Protein AF-A0AAE4Q271-F1 (afdb_monomer_lite)

Foldseek 3Di:
DVCVQVVQQVLCVVVVHDRLQDPQNVVQVVQCVVVVVVCVVVPNDDDDGDRPVVPCVVPDDRDPPPDPSD

Secondary structure (DSSP, 8-state):
-HHHHHHHHHHHHHTTPPPSS-HHHHHHHHTHHHHHHHHHHTTS---PPP-TTTTGGGTPPP-TTSSS--

Radius of gyration: 15.92 Å; chains: 1; bounding box: 38×26×40 Å

Sequence (70 aa):
MDWFVIHAFVEALKAKAPMPIDIYDALAWSAITPLSEQSIAEGNRTLDFPDFTRGQWRTRKPIFALNDAY

Organism: NCBI:txid332186

pLDDT: mean 93.55, std 5.09, range [63.06, 97.62]

InterPro domains:
  IPR049303 Glycosyl hydrolase 109, C-terminal domain [PF21252] (1-58)

Structure (mmCIF, N/CA/C/O backbone):
data_AF-A0AAE4Q271-F1
#
_entry.id   AF-A0AAE4Q271-F1
#
loop_
_atom_site.group_PDB
_atom_site.id
_atom_site.type_symbol
_atom_site.label_atom_id
_atom_site.label_alt_id
_atom_site.label_comp_id
_atom_site.label_asym_id
_atom_site.label_entity_id
_atom_site.label_seq_id
_atom_site.pdbx_PDB_ins_code
_atom_site.Cartn_x
_atom_site.Cartn_y
_atom_site.Cartn_z
_atom_site.occupancy
_atom_site.B_iso_or_equiv
_atom_site.auth_seq_id
_atom_site.auth_comp_id
_atom_site.auth_asym_id
_atom_site.auth_atom_id
_atom_site.pdbx_PDB_model_num
ATOM 1 N N . MET A 1 1 ? 14.960 11.177 2.517 1.00 63.06 1 MET A N 1
ATOM 2 C CA . MET A 1 1 ? 14.155 9.936 2.487 1.00 63.06 1 MET A CA 1
ATOM 3 C C . MET A 1 1 ? 13.227 9.959 1.273 1.00 63.06 1 MET A C 1
ATOM 5 O O . MET A 1 1 ? 13.145 8.977 0.554 1.00 63.06 1 MET A O 1
ATOM 9 N N . ASP A 1 2 ? 12.676 11.129 0.957 1.00 90.94 2 ASP A N 1
ATOM 10 C CA . ASP A 1 2 ? 11.745 11.392 -0.149 1.00 90.94 2 ASP A CA 1
ATOM 11 C C . ASP A 1 2 ? 12.326 11.153 -1.549 1.00 90.94 2 ASP A C 1
ATOM 13 O O . ASP A 1 2 ? 11.602 10.717 -2.440 1.00 90.94 2 ASP A O 1
ATOM 17 N N . TRP A 1 3 ? 13.634 11.388 -1.745 1.00 93.50 3 TRP A N 1
ATOM 18 C CA . TRP A 1 3 ? 14.283 11.187 -3.047 1.00 93.50 3 TRP A CA 1
ATOM 19 C C . TRP A 1 3 ? 14.079 9.765 -3.576 1.00 93.50 3 TRP A C 1
ATOM 21 O O . TRP A 1 3 ? 13.635 9.620 -4.704 1.00 93.50 3 TRP A O 1
ATOM 31 N N . PHE A 1 4 ? 14.311 8.734 -2.756 1.00 92.25 4 PHE A N 1
ATOM 32 C CA . PHE A 1 4 ? 14.191 7.334 -3.183 1.00 92.25 4 PHE A CA 1
ATOM 33 C C . PHE A 1 4 ? 12.754 6.963 -3.557 1.00 92.25 4 PHE A C 1
ATOM 35 O O . PHE A 1 4 ? 12.532 6.290 -4.555 1.00 92.25 4 PHE A O 1
ATOM 42 N N . VAL A 1 5 ? 11.766 7.437 -2.793 1.00 92.44 5 VAL A N 1
ATOM 43 C CA . VAL A 1 5 ? 10.349 7.133 -3.053 1.00 92.44 5 VAL A CA 1
ATOM 44 C C . VAL A 1 5 ? 9.884 7.791 -4.353 1.00 92.44 5 VAL 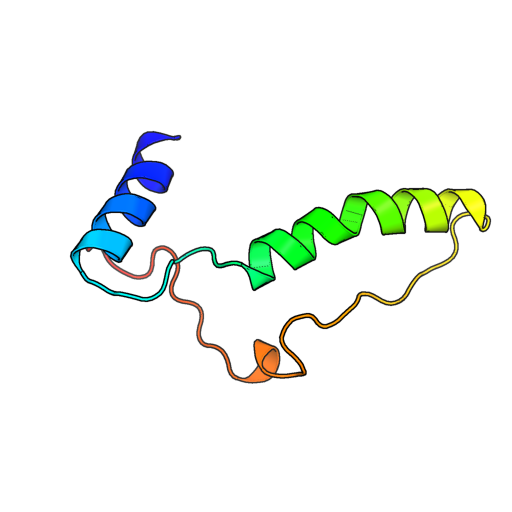A C 1
ATOM 46 O O . VAL A 1 5 ? 9.253 7.145 -5.189 1.00 92.44 5 VAL A O 1
ATOM 49 N N . ILE A 1 6 ? 10.227 9.068 -4.550 1.00 94.19 6 ILE A N 1
ATOM 50 C CA . ILE A 1 6 ? 9.856 9.808 -5.761 1.00 94.19 6 ILE A CA 1
ATOM 51 C C . ILE A 1 6 ? 10.627 9.270 -6.974 1.00 94.19 6 ILE A C 1
ATOM 53 O O . ILE A 1 6 ? 10.038 9.091 -8.038 1.00 94.19 6 ILE A O 1
ATOM 57 N N . HIS A 1 7 ? 11.918 8.969 -6.817 1.00 93.81 7 HIS A N 1
ATOM 58 C CA . HIS A 1 7 ? 12.750 8.366 -7.858 1.00 93.81 7 HIS A CA 1
ATOM 59 C C . HIS A 1 7 ? 12.184 7.014 -8.307 1.00 93.81 7 HIS A C 1
ATOM 61 O O . HIS A 1 7 ? 11.925 6.834 -9.494 1.00 93.81 7 HIS A O 1
ATOM 67 N N . ALA A 1 8 ? 11.868 6.119 -7.364 1.00 93.44 8 ALA A N 1
ATOM 68 C CA . ALA A 1 8 ? 11.249 4.825 -7.645 1.00 93.44 8 ALA A CA 1
ATOM 69 C C . ALA A 1 8 ? 9.929 4.947 -8.411 1.00 93.44 8 ALA A C 1
ATOM 71 O O . ALA A 1 8 ? 9.690 4.204 -9.364 1.00 93.44 8 ALA A O 1
ATOM 72 N N . PHE A 1 9 ? 9.085 5.910 -8.036 1.00 93.44 9 PHE A N 1
ATOM 73 C CA . PHE A 1 9 ? 7.832 6.176 -8.736 1.00 93.44 9 PHE A CA 1
ATOM 74 C C . PHE A 1 9 ? 8.064 6.634 -10.184 1.00 93.44 9 PHE A C 1
ATOM 76 O O . PHE A 1 9 ? 7.434 6.125 -11.114 1.00 93.44 9 PHE A O 1
ATOM 83 N N . VAL A 1 10 ? 8.986 7.579 -10.392 1.00 94.62 10 VAL A N 1
ATOM 84 C CA . VAL A 1 10 ? 9.292 8.124 -11.722 1.00 94.62 10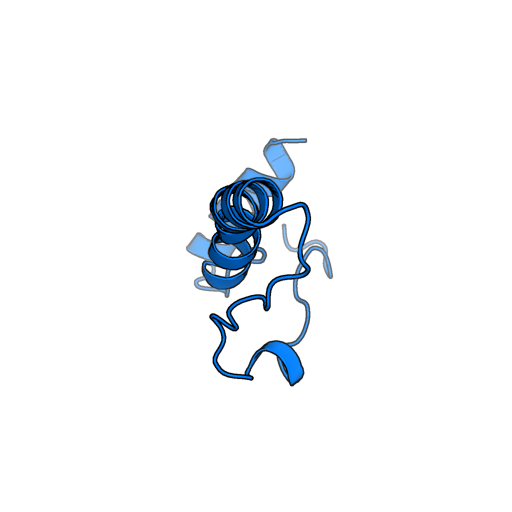 VAL A CA 1
ATOM 85 C C . VAL A 1 10 ? 9.955 7.076 -12.619 1.00 94.62 10 VAL A C 1
ATOM 87 O O . VAL A 1 10 ? 9.569 6.946 -13.783 1.00 94.62 10 VAL A O 1
ATOM 90 N N . GLU A 1 11 ? 10.908 6.297 -12.106 1.00 94.69 11 GLU A N 1
ATOM 91 C CA . GLU A 1 11 ? 11.579 5.250 -12.884 1.00 94.69 11 GLU A CA 1
ATOM 92 C C . GLU A 1 11 ? 10.626 4.107 -13.250 1.00 94.69 11 GLU A C 1
ATOM 94 O O . GLU A 1 11 ? 10.594 3.691 -14.412 1.00 94.69 11 GLU A O 1
ATOM 99 N N . ALA A 1 12 ? 9.766 3.665 -12.324 1.00 93.69 12 ALA A N 1
ATOM 100 C CA . ALA A 1 12 ? 8.732 2.676 -12.629 1.00 93.69 12 ALA A CA 1
ATOM 101 C C . ALA A 1 12 ? 7.767 3.177 -13.719 1.00 93.69 12 ALA A C 1
ATOM 103 O O . ALA A 1 12 ? 7.437 2.432 -14.648 1.00 93.69 12 ALA A O 1
ATOM 104 N N . LEU A 1 13 ? 7.381 4.460 -13.670 1.00 94.75 13 LEU A N 1
ATOM 105 C CA . LEU A 1 13 ? 6.537 5.085 -14.690 1.00 94.75 13 LEU A CA 1
ATOM 106 C C . LEU A 1 13 ? 7.217 5.115 -16.066 1.00 94.75 13 LEU A C 1
ATOM 108 O O . LEU A 1 13 ? 6.607 4.716 -17.061 1.00 94.75 13 LEU A O 1
ATOM 112 N N . LYS A 1 14 ? 8.483 5.550 -16.134 1.00 95.94 14 LYS A N 1
ATOM 113 C CA . LYS A 1 14 ? 9.274 5.588 -17.379 1.00 95.94 14 LYS A CA 1
ATOM 114 C C . LYS A 1 14 ? 9.437 4.196 -17.988 1.00 95.94 14 LYS A C 1
ATOM 116 O O . LYS A 1 14 ? 9.305 4.039 -19.201 1.00 95.94 14 LYS A O 1
ATOM 121 N N . ALA A 1 15 ? 9.692 3.192 -17.151 1.00 94.19 15 ALA A N 1
ATOM 122 C CA . ALA A 1 15 ? 9.889 1.806 -17.565 1.00 94.19 15 ALA A CA 1
ATOM 123 C C . ALA A 1 15 ? 8.581 1.063 -17.896 1.00 94.19 15 ALA A C 1
ATOM 125 O O . ALA A 1 15 ? 8.638 -0.078 -18.355 1.00 94.19 15 ALA A O 1
ATOM 126 N N . LYS A 1 16 ? 7.407 1.677 -17.665 1.00 94.31 16 LYS A N 1
ATOM 127 C CA . LYS A 1 16 ? 6.094 1.001 -17.705 1.00 94.31 16 LYS A CA 1
ATOM 128 C C . LYS A 1 16 ? 6.070 -0.262 -16.829 1.00 94.31 16 LYS A C 1
ATOM 130 O O . LYS A 1 16 ? 5.423 -1.253 -17.168 1.00 94.31 16 LYS A O 1
ATOM 135 N N . ALA A 1 17 ? 6.805 -0.227 -15.721 1.00 92.12 17 ALA A N 1
ATOM 136 C CA . ALA A 1 17 ? 6.887 -1.309 -14.755 1.00 92.12 17 ALA A CA 1
ATOM 137 C C . ALA A 1 17 ? 5.776 -1.171 -13.697 1.00 92.12 17 ALA A C 1
ATOM 139 O O . ALA A 1 17 ? 5.232 -0.079 -13.507 1.00 92.12 17 ALA A O 1
ATOM 140 N N . PRO A 1 18 ? 5.423 -2.258 -12.988 1.00 92.19 18 PRO A N 1
ATOM 141 C CA . PRO A 1 18 ? 4.547 -2.165 -11.827 1.00 92.19 18 PRO A CA 1
ATOM 142 C C . PRO A 1 18 ? 5.130 -1.214 -10.776 1.00 92.19 18 PRO A C 1
ATOM 144 O O . PRO A 1 18 ? 6.328 -1.258 -10.492 1.00 92.19 18 PRO A O 1
ATOM 147 N N . MET A 1 19 ? 4.276 -0.375 -10.188 1.00 93.00 19 MET A N 1
ATOM 148 C CA . MET A 1 19 ? 4.684 0.513 -9.101 1.00 93.00 19 MET A CA 1
ATOM 149 C C . MET A 1 19 ? 5.079 -0.312 -7.865 1.00 93.00 19 MET A C 1
ATOM 151 O O . MET A 1 19 ? 4.338 -1.233 -7.514 1.00 93.00 19 MET A O 1
ATOM 155 N N . PRO A 1 20 ? 6.201 0.002 -7.188 1.00 92.06 20 PRO A N 1
ATOM 156 C CA . PRO A 1 20 ? 6.633 -0.729 -5.994 1.00 92.06 20 PRO A CA 1
ATOM 157 C C . PRO A 1 20 ? 5.645 -0.671 -4.822 1.00 92.06 20 PRO A C 1
ATOM 159 O O . PRO A 1 20 ? 5.542 -1.637 -4.073 1.00 92.06 20 PRO A O 1
ATOM 162 N N . ILE A 1 21 ? 4.942 0.457 -4.682 1.00 93.75 21 ILE A N 1
ATOM 163 C CA . ILE A 1 21 ? 3.792 0.646 -3.792 1.00 93.75 21 ILE A CA 1
ATOM 164 C C . ILE A 1 21 ? 2.617 0.972 -4.707 1.00 93.75 21 ILE A C 1
ATOM 166 O O . ILE A 1 21 ? 2.663 1.977 -5.424 1.00 93.75 21 ILE A O 1
A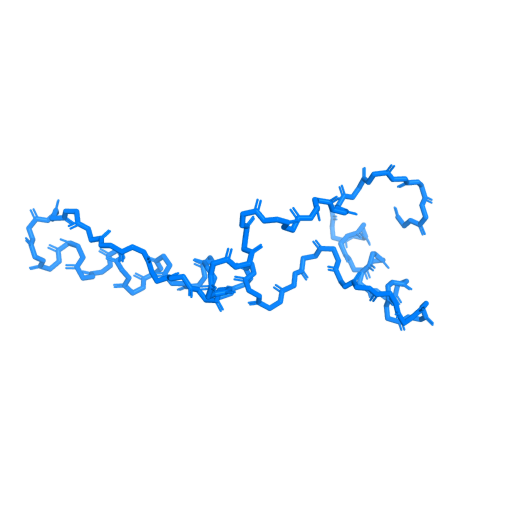TOM 170 N N . ASP A 1 22 ? 1.603 0.113 -4.733 1.00 93.44 22 ASP A N 1
ATOM 171 C CA . ASP A 1 22 ? 0.490 0.252 -5.667 1.00 93.44 22 ASP A CA 1
ATOM 172 C C . ASP A 1 22 ? -0.806 0.744 -5.006 1.00 93.44 22 ASP A C 1
ATOM 174 O O . ASP A 1 22 ? -0.861 1.100 -3.827 1.00 93.44 22 ASP A O 1
ATOM 178 N N . ILE A 1 23 ? -1.873 0.822 -5.804 1.00 94.38 23 ILE A N 1
ATOM 179 C CA . ILE A 1 23 ? -3.171 1.314 -5.340 1.00 94.38 23 ILE A CA 1
ATOM 180 C C . ILE A 1 23 ? -3.771 0.446 -4.229 1.00 94.38 23 ILE A C 1
ATOM 182 O O . ILE A 1 23 ? -4.474 0.969 -3.368 1.00 94.38 23 ILE A O 1
ATOM 186 N N . TYR A 1 24 ? -3.513 -0.863 -4.221 1.00 95.81 24 TYR A N 1
ATOM 187 C CA . TYR A 1 24 ? -4.072 -1.756 -3.212 1.00 95.81 24 TYR A CA 1
ATOM 188 C C . TYR A 1 24 ? -3.386 -1.554 -1.865 1.00 95.81 24 TYR A C 1
ATOM 190 O O . TYR A 1 24 ? -4.072 -1.561 -0.843 1.00 95.81 24 TYR A O 1
ATOM 198 N N . ASP A 1 25 ? -2.076 -1.297 -1.868 1.00 94.69 25 ASP A N 1
ATOM 199 C CA . ASP A 1 25 ? -1.331 -0.931 -0.661 1.00 94.69 25 ASP A CA 1
ATOM 200 C C . ASP A 1 25 ? -1.869 0.387 -0.080 1.00 94.69 25 ASP A C 1
ATOM 202 O O . ASP A 1 25 ? -2.211 0.468 1.101 1.00 94.69 25 ASP A O 1
ATOM 206 N N . ALA A 1 26 ? -2.051 1.400 -0.937 1.00 95.06 26 ALA A N 1
ATOM 207 C CA . ALA A 1 26 ? -2.594 2.695 -0.533 1.00 95.06 26 ALA A CA 1
ATOM 208 C C . ALA A 1 26 ? -4.021 2.590 0.035 1.00 95.06 26 ALA A C 1
ATOM 210 O O . ALA A 1 26 ? -4.340 3.242 1.032 1.00 95.06 26 ALA A O 1
ATOM 211 N N . LEU A 1 27 ? -4.881 1.758 -0.565 1.00 96.12 27 LEU A N 1
ATOM 212 C CA . LEU A 1 27 ? -6.236 1.500 -0.069 1.00 96.12 27 LEU A CA 1
ATOM 213 C C . LEU A 1 27 ? -6.224 0.750 1.265 1.00 96.12 27 LEU A C 1
ATOM 215 O O . LEU A 1 27 ? -6.962 1.126 2.174 1.00 96.12 27 LEU A O 1
ATOM 219 N N . ALA A 1 28 ? -5.371 -0.267 1.406 1.00 96.00 28 ALA A N 1
ATOM 220 C CA . ALA A 1 28 ? -5.229 -1.013 2.651 1.00 96.00 28 ALA A CA 1
ATOM 221 C C . ALA A 1 28 ? -4.799 -0.098 3.808 1.00 96.00 28 ALA A C 1
ATOM 223 O O . ALA A 1 28 ? -5.378 -0.160 4.890 1.00 96.00 28 ALA A O 1
ATOM 224 N N . TRP A 1 29 ? -3.846 0.808 3.580 1.00 96.75 29 TRP A N 1
ATOM 225 C CA . TRP A 1 29 ? -3.430 1.772 4.603 1.00 96.75 29 TRP A CA 1
ATOM 226 C C . TRP A 1 29 ? -4.510 2.810 4.897 1.00 96.75 29 TRP A C 1
ATOM 228 O O . TRP A 1 29 ? -4.768 3.123 6.056 1.00 96.75 29 TRP A O 1
ATOM 238 N N . SER A 1 30 ? -5.189 3.300 3.860 1.00 96.88 30 SER A N 1
ATOM 239 C CA . SER A 1 30 ? -6.253 4.298 4.011 1.00 96.88 30 SER A CA 1
ATOM 240 C C . SER A 1 30 ? -7.485 3.742 4.732 1.00 96.88 30 SER A C 1
ATOM 242 O O . SER A 1 30 ? -8.193 4.493 5.395 1.00 96.88 30 SER A O 1
ATOM 244 N N . ALA A 1 31 ? -7.732 2.430 4.653 1.00 96.75 31 ALA A N 1
ATOM 245 C CA . ALA A 1 31 ? -8.818 1.768 5.370 1.00 96.75 31 ALA A CA 1
ATOM 246 C C . ALA A 1 31 ? -8.615 1.744 6.895 1.00 96.75 31 ALA A C 1
ATOM 248 O O . ALA A 1 31 ? -9.592 1.611 7.629 1.00 96.75 31 ALA A O 1
ATOM 249 N N . ILE A 1 32 ? -7.381 1.919 7.389 1.00 96.88 32 ILE A N 1
ATOM 250 C CA . ILE A 1 32 ? -7.092 1.935 8.831 1.00 96.88 32 ILE A CA 1
ATOM 251 C C . ILE A 1 32 ? -7.859 3.063 9.523 1.00 96.88 32 ILE A C 1
ATOM 253 O O . ILE A 1 32 ? -8.444 2.832 10.577 1.00 96.88 32 ILE A O 1
ATOM 257 N N . THR A 1 33 ? -7.900 4.261 8.934 1.00 97.25 33 THR A N 1
ATOM 258 C CA . THR A 1 33 ? -8.567 5.425 9.534 1.00 97.25 33 THR A CA 1
ATOM 259 C C . THR A 1 33 ? -10.051 5.165 9.833 1.00 97.25 33 THR A C 1
ATOM 261 O O . THR A 1 33 ? -10.399 5.156 11.015 1.00 97.25 33 THR A O 1
ATOM 264 N N . PRO A 1 34 ? -10.921 4.858 8.849 1.00 96.88 34 PRO A N 1
ATOM 265 C CA . PRO A 1 34 ? -12.340 4.630 9.123 1.00 96.88 34 PRO A CA 1
ATOM 266 C C . PRO A 1 34 ? -12.591 3.385 9.986 1.00 96.88 34 PRO A C 1
ATOM 268 O O . PRO A 1 34 ? -13.494 3.391 10.820 1.00 96.88 34 PRO A O 1
ATOM 271 N N . LEU A 1 35 ? -11.787 2.324 9.840 1.00 96.88 35 LEU A N 1
ATOM 272 C CA . LEU A 1 35 ? -11.931 1.125 10.673 1.00 96.88 35 LEU A CA 1
ATOM 273 C C . LEU A 1 35 ? -11.546 1.396 12.130 1.00 96.88 35 LEU A C 1
ATOM 275 O O . LEU A 1 35 ? -12.180 0.872 13.042 1.00 96.88 35 LEU A O 1
ATOM 279 N N . SER A 1 36 ? -10.538 2.232 12.373 1.00 96.69 36 SER A N 1
ATOM 280 C CA . SER A 1 36 ? -10.159 2.607 13.736 1.00 96.69 36 SER A CA 1
ATOM 281 C C . SER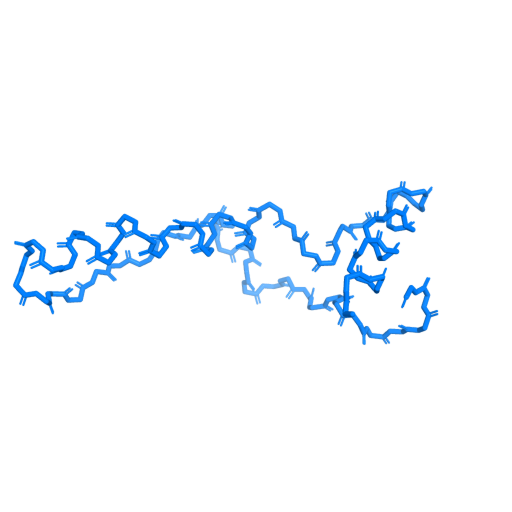 A 1 36 ? -11.251 3.438 14.416 1.00 96.69 36 SER A C 1
ATOM 283 O O . SER A 1 36 ? -11.613 3.152 15.556 1.00 96.69 36 SER A O 1
ATOM 285 N N . GLU A 1 37 ? -11.853 4.388 13.695 1.00 97.62 37 GLU A N 1
ATOM 286 C CA . GLU A 1 37 ? -12.995 5.174 14.174 1.00 97.62 37 GLU A CA 1
ATOM 287 C C . GLU A 1 37 ? -14.199 4.281 14.492 1.00 97.62 37 GLU A C 1
ATOM 289 O O . GLU A 1 37 ? -14.790 4.393 15.569 1.00 97.62 37 GLU A O 1
ATOM 294 N N . GLN A 1 38 ? -14.526 3.343 13.598 1.00 97.12 38 GLN A N 1
ATOM 295 C CA . GLN A 1 38 ? -15.617 2.396 13.812 1.00 97.12 38 GLN A CA 1
ATOM 296 C C . GLN A 1 38 ? -15.343 1.469 15.005 1.00 97.12 38 GLN A C 1
ATOM 298 O O . GLN A 1 38 ? -16.238 1.234 15.815 1.00 97.12 38 GLN A O 1
ATOM 303 N N . SER A 1 39 ? -14.112 0.973 15.160 1.00 97.38 39 SER A N 1
ATOM 304 C CA . SER A 1 39 ? -13.735 0.107 16.283 1.00 97.38 39 SER A CA 1
ATOM 305 C C . SER A 1 39 ? -13.939 0.821 17.619 1.00 97.38 39 SER A C 1
ATOM 307 O O . SER A 1 39 ? -14.548 0.256 18.528 1.00 97.38 39 SER A O 1
ATOM 309 N N . ILE A 1 40 ? -13.512 2.084 17.718 1.00 97.44 40 ILE A N 1
ATOM 310 C CA . ILE A 1 40 ? -13.710 2.916 18.912 1.00 97.44 40 ILE A CA 1
ATOM 311 C C . ILE A 1 40 ? -15.206 3.128 19.180 1.00 97.44 40 ILE A C 1
ATOM 313 O O . ILE A 1 40 ? -15.654 2.946 20.313 1.00 97.44 40 ILE A O 1
ATOM 317 N N . ALA A 1 41 ? -15.990 3.456 18.147 1.00 97.19 41 ALA A N 1
ATOM 318 C CA . ALA A 1 41 ? -17.435 3.663 18.268 1.00 97.19 41 ALA A CA 1
ATOM 319 C C . ALA A 1 41 ? -18.189 2.404 18.739 1.00 97.19 41 ALA A C 1
ATOM 321 O O . ALA A 1 41 ? -19.201 2.508 19.429 1.00 97.19 41 ALA A O 1
ATOM 322 N N . GLU A 1 42 ? -17.679 1.217 18.414 1.00 96.62 42 GLU A N 1
ATOM 323 C CA . GLU A 1 42 ? -18.253 -0.077 18.794 1.00 96.62 42 GLU A CA 1
ATOM 324 C C . GLU A 1 42 ? -17.640 -0.675 20.076 1.00 96.62 42 GLU A C 1
ATOM 326 O O . GLU A 1 42 ? -17.808 -1.864 20.356 1.00 96.62 42 GLU A O 1
ATOM 331 N N . GLY A 1 43 ? -16.931 0.129 20.876 1.00 96.44 43 GLY A N 1
ATOM 332 C CA . GLY A 1 43 ? -16.379 -0.303 22.164 1.00 96.44 43 GLY A CA 1
ATOM 333 C C . GLY A 1 43 ? -15.054 -1.061 22.056 1.00 96.44 43 GLY A C 1
ATOM 334 O O . GLY A 1 43 ? -14.816 -1.997 22.816 1.00 96.44 43 GLY A O 1
ATOM 335 N N . ASN A 1 44 ? -14.185 -0.649 21.131 1.00 93.69 44 ASN A N 1
ATOM 336 C CA . ASN A 1 44 ? -12.895 -1.277 20.815 1.00 93.69 44 ASN A CA 1
ATOM 337 C C . ASN A 1 44 ? -13.033 -2.716 20.293 1.00 93.69 44 ASN A C 1
ATOM 339 O O . ASN A 1 44 ? -12.205 -3.586 20.575 1.00 93.69 44 ASN A O 1
ATOM 343 N N . ARG A 1 45 ? -14.103 -2.978 19.535 1.00 95.88 45 ARG A N 1
ATOM 344 C CA . ARG A 1 45 ? -14.345 -4.281 18.910 1.00 95.88 45 ARG A CA 1
ATOM 345 C C . ARG A 1 45 ? -13.348 -4.533 17.777 1.00 95.88 45 ARG A C 1
ATOM 347 O O . ARG A 1 45 ? -12.991 -3.619 17.035 1.00 95.88 45 ARG A O 1
ATOM 354 N N . THR A 1 46 ? -12.935 -5.787 17.603 1.00 95.56 46 THR A N 1
ATOM 355 C CA . THR A 1 46 ? -12.171 -6.221 16.425 1.00 95.56 46 THR A CA 1
ATOM 356 C C . THR A 1 46 ? -13.049 -6.171 15.174 1.00 95.56 46 THR A C 1
ATOM 358 O O . THR A 1 46 ? -14.147 -6.726 15.168 1.00 95.56 46 THR A O 1
ATOM 361 N N . LEU A 1 47 ? -12.552 -5.524 14.121 1.00 95.75 47 LEU A N 1
ATOM 362 C CA . LEU A 1 47 ? -13.215 -5.422 12.822 1.00 95.75 47 LEU A CA 1
ATOM 363 C C . LEU A 1 47 ? -12.430 -6.182 11.757 1.00 95.75 47 LEU A C 1
ATOM 365 O O . LEU A 1 47 ? -11.199 -6.218 11.793 1.00 95.75 47 LEU A O 1
ATOM 369 N N . ASP A 1 48 ? -13.151 -6.749 10.793 1.00 95.25 48 ASP A N 1
ATOM 370 C CA . ASP A 1 48 ? -12.546 -7.406 9.642 1.00 95.25 48 ASP A CA 1
ATOM 371 C C . ASP A 1 48 ? -11.982 -6.378 8.659 1.00 95.25 48 ASP A C 1
ATOM 373 O O . ASP A 1 48 ? -12.596 -5.349 8.368 1.00 95.25 48 ASP A O 1
ATOM 377 N N . PHE A 1 49 ? -10.808 -6.686 8.112 1.00 95.00 49 PHE A N 1
ATOM 378 C CA . PHE A 1 49 ? -10.151 -5.833 7.133 1.00 95.00 49 PHE A CA 1
ATOM 379 C C . PHE A 1 49 ? -10.618 -6.178 5.709 1.00 95.00 49 PHE A C 1
ATOM 381 O O . PHE A 1 49 ? -10.571 -7.351 5.325 1.00 95.00 49 PHE A O 1
ATOM 388 N N . PRO A 1 50 ? -11.037 -5.196 4.890 1.00 94.75 50 PRO A N 1
ATOM 389 C CA . PRO A 1 50 ? -11.427 -5.455 3.510 1.00 94.75 50 PRO A CA 1
ATOM 390 C C . PRO A 1 50 ? -10.249 -5.944 2.659 1.00 94.75 50 PRO A C 1
ATOM 392 O O . PRO A 1 50 ? -9.181 -5.333 2.640 1.00 94.75 50 PRO A O 1
ATOM 395 N N . ASP A 1 51 ? -10.461 -7.012 1.887 1.00 95.44 51 ASP A N 1
ATOM 396 C CA . ASP A 1 51 ? -9.488 -7.475 0.894 1.00 95.44 51 ASP A CA 1
ATOM 397 C C . ASP A 1 51 ? -9.706 -6.775 -0.455 1.00 95.44 51 ASP A C 1
ATOM 399 O O . ASP A 1 51 ? -10.463 -7.234 -1.317 1.00 95.44 51 ASP A O 1
ATOM 403 N N . PHE A 1 52 ? -8.991 -5.667 -0.660 1.00 95.06 52 PHE A N 1
ATOM 404 C CA . PHE A 1 52 ? -9.031 -4.902 -1.910 1.00 95.06 52 PHE A CA 1
ATOM 405 C C . PHE A 1 52 ? -8.437 -5.655 -3.110 1.00 95.06 52 PHE A C 1
ATOM 407 O O . PHE A 1 52 ? -8.754 -5.333 -4.254 1.00 95.06 52 PHE A O 1
ATOM 414 N N . THR A 1 53 ? -7.616 -6.681 -2.870 1.00 93.75 53 THR A N 1
ATOM 415 C CA . THR A 1 53 ? -6.963 -7.473 -3.924 1.00 93.75 53 THR A CA 1
ATOM 416 C C . THR A 1 53 ? -7.797 -8.673 -4.377 1.00 93.75 53 THR A C 1
ATOM 418 O O . THR A 1 53 ? -7.396 -9.377 -5.304 1.00 93.75 53 THR A O 1
ATOM 421 N N . ARG A 1 54 ? -8.945 -8.934 -3.730 1.00 94.50 54 ARG A N 1
ATOM 422 C CA . ARG A 1 54 ? -9.828 -10.083 -4.007 1.00 94.50 54 ARG A CA 1
ATOM 423 C C . ARG A 1 54 ? -9.078 -11.424 -3.971 1.00 94.50 54 ARG A C 1
ATOM 425 O O . ARG A 1 54 ? -9.210 -12.250 -4.873 1.00 94.50 54 ARG A O 1
ATOM 432 N N . GLY A 1 55 ? -8.249 -11.622 -2.950 1.00 94.88 55 GLY A N 1
ATOM 433 C CA . GLY A 1 55 ? -7.464 -12.833 -2.715 1.00 94.88 55 GLY A CA 1
ATOM 434 C C . GLY A 1 55 ? -6.116 -12.880 -3.434 1.00 94.88 55 GLY A C 1
ATOM 435 O O . GLY A 1 55 ? -5.315 -13.772 -3.147 1.00 94.88 55 GLY A O 1
ATOM 436 N N . GLN A 1 56 ? -5.824 -11.931 -4.331 1.00 94.38 56 GLN A N 1
ATOM 437 C CA . GLN A 1 56 ? -4.566 -11.930 -5.085 1.00 94.38 56 GLN A CA 1
ATOM 438 C C . GLN A 1 56 ? -3.339 -11.673 -4.205 1.00 94.38 56 GLN A C 1
ATOM 440 O O . GLN A 1 56 ? -2.245 -12.111 -4.561 1.00 94.38 56 GLN A O 1
ATOM 445 N N . TRP A 1 57 ? -3.494 -11.029 -3.044 1.00 93.81 57 TRP A N 1
ATOM 446 C CA . TRP A 1 57 ? -2.409 -10.823 -2.077 1.00 93.81 57 TRP A CA 1
ATOM 447 C C . TRP A 1 57 ? -1.652 -12.113 -1.721 1.00 93.81 57 TRP A C 1
ATOM 449 O O . TRP A 1 57 ? -0.457 -12.061 -1.456 1.00 93.81 57 TRP A O 1
ATOM 459 N N . ARG A 1 58 ? -2.305 -13.282 -1.792 1.00 94.88 58 ARG A N 1
ATOM 460 C CA . ARG A 1 58 ? -1.703 -14.588 -1.468 1.00 94.88 58 ARG A CA 1
ATOM 461 C C . ARG A 1 58 ? -0.612 -15.034 -2.440 1.00 94.88 58 ARG A C 1
ATOM 463 O O . ARG A 1 58 ? 0.251 -15.820 -2.065 1.00 94.88 58 ARG A O 1
ATOM 470 N N . THR A 1 59 ? -0.678 -14.592 -3.693 1.00 95.75 59 THR A N 1
ATOM 471 C CA . THR A 1 59 ? 0.223 -15.044 -4.770 1.00 95.75 59 THR A CA 1
ATOM 472 C C . THR A 1 59 ? 1.095 -13.926 -5.327 1.00 95.75 59 THR A C 1
ATOM 474 O O . THR A 1 59 ? 1.974 -14.183 -6.151 1.00 95.75 59 THR A O 1
ATOM 477 N N . ARG A 1 60 ? 0.843 -12.676 -4.926 1.00 93.06 60 ARG A N 1
ATOM 478 C CA . ARG A 1 60 ? 1.625 -11.516 -5.358 1.00 93.06 60 ARG A CA 1
ATOM 479 C C . ARG A 1 60 ? 3.042 -11.610 -4.800 1.00 93.06 60 ARG A C 1
ATOM 481 O O . ARG A 1 60 ? 3.245 -11.896 -3.624 1.00 93.06 60 ARG A O 1
ATOM 488 N N . LYS A 1 61 ? 4.029 -11.374 -5.663 1.00 93.50 61 LYS A N 1
ATOM 489 C CA . LYS A 1 61 ? 5.438 -11.329 -5.263 1.00 93.50 61 LYS A CA 1
ATOM 490 C C . LYS A 1 61 ? 5.780 -9.915 -4.789 1.00 93.50 61 LYS A C 1
ATOM 492 O O . LYS A 1 61 ? 5.383 -8.969 -5.471 1.00 93.50 61 LYS A O 1
ATOM 497 N N . PRO A 1 62 ? 6.514 -9.754 -3.678 1.00 92.81 62 PRO A N 1
ATOM 498 C CA . PRO A 1 62 ? 7.054 -8.453 -3.307 1.00 92.81 62 PRO A CA 1
ATOM 499 C C . PRO A 1 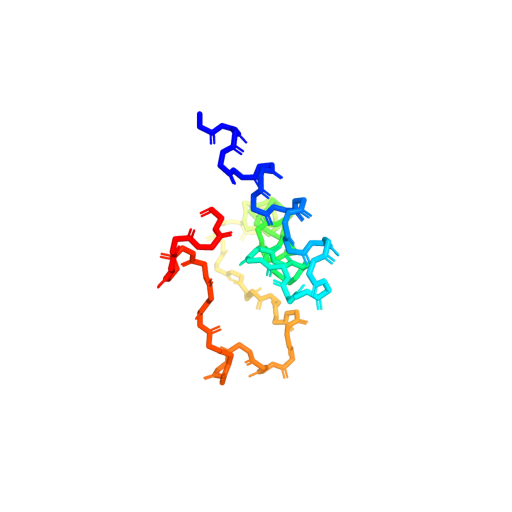62 ? 8.052 -7.994 -4.376 1.00 92.81 62 PRO A C 1
ATOM 501 O O . PRO A 1 62 ? 8.791 -8.816 -4.918 1.00 92.81 62 PRO A O 1
ATOM 504 N N . ILE A 1 63 ? 8.052 -6.698 -4.692 1.00 93.25 63 ILE A N 1
ATOM 505 C CA . ILE A 1 63 ? 8.935 -6.097 -5.713 1.00 93.25 63 ILE A CA 1
ATOM 506 C C . ILE A 1 63 ? 9.639 -4.815 -5.238 1.00 93.25 63 ILE A C 1
ATOM 508 O O . ILE A 1 63 ? 10.396 -4.213 -5.998 1.00 93.25 63 ILE A O 1
ATOM 512 N N . PHE A 1 64 ? 9.392 -4.389 -3.998 1.00 93.12 64 PHE A N 1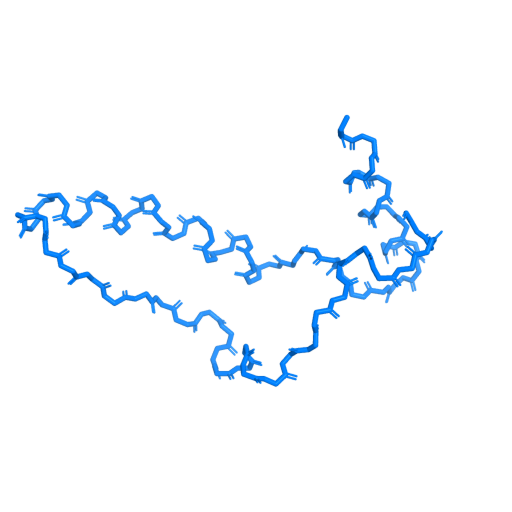
ATOM 513 C CA . PHE A 1 64 ? 9.953 -3.169 -3.424 1.00 93.12 64 PHE A CA 1
ATOM 514 C C . PHE A 1 64 ? 11.420 -3.367 -3.015 1.00 93.12 64 PHE A C 1
ATOM 516 O O . PHE A 1 64 ? 11.721 -4.284 -2.253 1.00 93.12 64 PHE A O 1
ATOM 523 N N . ALA A 1 65 ? 12.307 -2.496 -3.507 1.00 91.44 65 ALA A N 1
ATOM 524 C CA . ALA A 1 65 ? 13.728 -2.414 -3.149 1.00 91.44 65 ALA A CA 1
ATOM 525 C C . ALA A 1 65 ? 14.501 -3.748 -3.257 1.00 91.44 65 ALA A C 1
ATOM 527 O O . ALA A 1 65 ? 15.345 -4.063 -2.420 1.00 91.44 65 ALA A O 1
ATOM 528 N N . LEU A 1 66 ? 14.199 -4.556 -4.283 1.00 91.81 66 LEU A N 1
ATOM 529 C CA . LEU A 1 66 ? 14.862 -5.850 -4.521 1.00 91.81 66 LEU A CA 1
ATOM 530 C C . LEU A 1 66 ? 16.093 -5.769 -5.437 1.00 91.81 66 LEU A C 1
ATOM 532 O O . LEU A 1 66 ? 16.759 -6.780 -5.658 1.00 91.81 66 LEU A O 1
ATOM 536 N N . ASN A 1 67 ? 16.356 -4.607 -6.025 1.00 87.06 67 ASN A N 1
ATOM 537 C CA . ASN A 1 67 ? 17.478 -4.356 -6.918 1.00 87.06 67 ASN A CA 1
ATOM 538 C C . ASN A 1 67 ? 17.871 -2.875 -6.857 1.00 87.06 67 ASN A C 1
ATOM 540 O O . ASN A 1 67 ? 17.173 -2.073 -6.242 1.00 87.06 67 ASN A O 1
ATOM 544 N N . ASP A 1 68 ? 18.949 -2.530 -7.555 1.00 86.31 68 ASP A N 1
ATOM 545 C CA . ASP A 1 68 ? 19.469 -1.162 -7.632 1.00 86.31 68 ASP A CA 1
ATOM 546 C C . ASP A 1 68 ? 18.883 -0.381 -8.827 1.00 86.31 68 ASP A C 1
ATOM 548 O O . ASP A 1 68 ? 19.487 0.576 -9.309 1.00 86.31 68 ASP A O 1
ATOM 552 N N . ALA A 1 69 ? 17.746 -0.827 -9.384 1.00 77.12 69 ALA A N 1
ATOM 553 C CA . ALA A 1 69 ? 17.155 -0.204 -10.572 1.00 77.12 69 ALA A CA 1
ATOM 554 C C . ALA A 1 69 ? 16.503 1.153 -10.268 1.00 77.12 69 ALA A C 1
ATOM 556 O O . ALA A 1 69 ? 16.201 1.897 -11.203 1.00 77.12 69 ALA A O 1
ATOM 557 N N . TYR A 1 70 ? 16.275 1.455 -8.987 1.00 77.81 70 TYR A N 1
ATOM 558 C CA . TYR A 1 70 ? 15.753 2.722 -8.496 1.00 77.81 70 TYR A CA 1
ATOM 559 C C . TYR A 1 70 ? 16.171 3.005 -7.051 1.00 77.81 70 TYR A C 1
ATOM 561 O O . TYR A 1 70 ? 16.480 2.044 -6.316 1.00 77.81 70 TYR A O 1
#